Protein AF-A0A3D5GPV5-F1 (afdb_monomer_lite)

Secondary structure (DSSP, 8-state):
-EEEES-IIIIIHHHHHTT-EEEEE-TT-HHHH--SSPPP-SEEESSHHHHHHHHHHHHH--

Radius of gyration: 12.32 Å; chains: 1; bounding box: 28×27×29 Å

Foldseek 3Di:
DEFEDADCVPGVVVCVVVPHQYAHQPLPPCVVVCVPDDDDHPHYHVDPVRVVVVVVCVVVVD

Sequence (62 aa):
ILHIAESIRHDHVPARQIGLHNVWIDRNRLSDTLKSGLPAYENLFFSMAELVTAVTRELVGA

pLDDT: mean 87.88, std 11.5, range [53.38, 98.0]

Structure (mmCIF, N/CA/C/O backbone):
data_AF-A0A3D5GPV5-F1
#
_entry.id   AF-A0A3D5GPV5-F1
#
loop_
_atom_site.group_PDB
_atom_site.id
_atom_site.type_symbol
_atom_site.label_atom_id
_atom_site.label_alt_id
_atom_site.label_comp_id
_atom_site.label_asym_id
_atom_site.label_entity_id
_atom_site.label_seq_id
_atom_site.pdbx_PDB_ins_code
_atom_site.Cartn_x
_atom_site.Cartn_y
_atom_site.Cartn_z
_atom_site.occupancy
_atom_site.B_iso_or_equiv
_atom_site.auth_seq_id
_atom_site.auth_comp_id
_atom_site.auth_asym_id
_atom_site.auth_atom_id
_atom_site.pdbx_PDB_model_num
ATOM 1 N N . ILE A 1 1 ? -7.948 -9.893 5.977 1.00 86.75 1 ILE A N 1
ATOM 2 C CA . ILE A 1 1 ? -6.595 -9.363 6.282 1.00 86.75 1 ILE A CA 1
ATOM 3 C C . ILE A 1 1 ? -6.142 -8.569 5.072 1.00 86.75 1 ILE A C 1
ATOM 5 O O . ILE A 1 1 ? -6.321 -9.059 3.962 1.00 86.75 1 ILE A O 1
ATOM 9 N N . LEU A 1 2 ? -5.621 -7.363 5.289 1.00 90.25 2 LEU A N 1
ATOM 10 C CA . LEU A 1 2 ? -5.103 -6.500 4.233 1.00 90.25 2 LEU A CA 1
ATOM 11 C C . LEU A 1 2 ? -3.577 -6.586 4.227 1.00 90.25 2 LEU A C 1
ATOM 13 O O . LEU A 1 2 ? -2.947 -6.341 5.256 1.00 90.25 2 LEU A O 1
ATOM 17 N N . HIS A 1 3 ? -2.992 -6.954 3.094 1.00 94.94 3 HIS A N 1
ATOM 18 C CA . HIS A 1 3 ? -1.549 -6.979 2.908 1.00 94.94 3 HIS A CA 1
ATOM 19 C C . HIS A 1 3 ? -1.101 -5.690 2.212 1.00 94.94 3 HIS A C 1
ATOM 21 O O . HIS A 1 3 ? -1.580 -5.354 1.130 1.00 94.94 3 HIS A O 1
ATOM 27 N N . ILE A 1 4 ? -0.210 -4.940 2.858 1.00 95.81 4 ILE A N 1
ATOM 28 C CA . I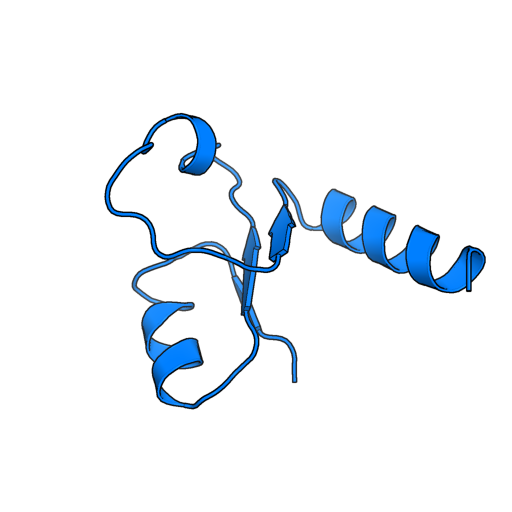LE A 1 4 ? 0.257 -3.632 2.390 1.00 95.81 4 ILE A CA 1
ATOM 29 C C . ILE A 1 4 ? 1.761 -3.733 2.156 1.00 95.81 4 ILE A C 1
ATOM 31 O O . ILE A 1 4 ? 2.505 -4.027 3.091 1.00 95.81 4 ILE A O 1
ATOM 35 N N . ALA A 1 5 ? 2.207 -3.482 0.927 1.00 95.75 5 ALA A N 1
ATOM 36 C CA . ALA A 1 5 ? 3.618 -3.605 0.569 1.00 95.75 5 ALA A CA 1
ATOM 37 C C . ALA A 1 5 ? 4.002 -2.758 -0.651 1.00 95.75 5 ALA A C 1
ATOM 39 O O . ALA A 1 5 ? 3.141 -2.302 -1.407 1.00 95.75 5 ALA A O 1
ATOM 40 N N . GLU A 1 6 ? 5.308 -2.575 -0.857 1.00 94.44 6 GLU A N 1
ATOM 41 C CA . GLU A 1 6 ? 5.875 -1.894 -2.031 1.00 94.44 6 GLU A CA 1
ATOM 42 C C . GLU A 1 6 ? 6.269 -2.890 -3.131 1.00 94.44 6 GLU A C 1
ATOM 44 O O . GLU A 1 6 ? 5.959 -2.654 -4.300 1.00 94.44 6 GLU A O 1
ATOM 49 N N . SER A 1 7 ? 6.885 -4.029 -2.784 1.00 92.25 7 SER A N 1
ATOM 50 C CA . SER A 1 7 ? 7.468 -4.911 -3.792 1.00 92.25 7 SER A CA 1
ATOM 51 C C . SER A 1 7 ? 6.420 -5.802 -4.442 1.00 92.25 7 SER A C 1
ATOM 53 O O . SER A 1 7 ? 5.800 -6.660 -3.815 1.00 92.25 7 SER A O 1
ATOM 55 N N . ILE A 1 8 ? 6.268 -5.685 -5.759 1.00 89.00 8 ILE A N 1
ATOM 56 C CA . ILE A 1 8 ? 5.335 -6.542 -6.498 1.00 89.00 8 ILE A CA 1
ATOM 57 C C . ILE A 1 8 ? 5.757 -8.011 -6.434 1.00 89.00 8 ILE A C 1
ATOM 59 O O . ILE A 1 8 ? 4.939 -8.887 -6.163 1.00 89.00 8 ILE A O 1
ATOM 63 N N . ARG A 1 9 ? 7.039 -8.284 -6.692 1.00 90.62 9 ARG A N 1
ATOM 64 C CA . ARG A 1 9 ? 7.554 -9.650 -6.825 1.00 90.62 9 ARG A CA 1
ATOM 65 C C . ARG A 1 9 ? 7.610 -10.381 -5.486 1.00 90.62 9 ARG A C 1
ATOM 67 O O . ARG A 1 9 ? 7.242 -11.548 -5.436 1.00 90.62 9 ARG A O 1
ATOM 74 N N . HIS A 1 10 ? 8.111 -9.718 -4.448 1.00 94.38 10 HIS A N 1
ATOM 75 C CA . HIS A 1 10 ? 8.389 -10.371 -3.168 1.00 94.38 10 HIS A CA 1
ATOM 76 C C . HIS A 1 10 ? 7.179 -10.403 -2.240 1.00 94.38 10 HIS A C 1
ATOM 78 O O . HIS A 1 10 ? 7.069 -11.335 -1.454 1.00 94.38 10 HIS A O 1
ATOM 84 N N . ASP A 1 11 ? 6.270 -9.434 -2.362 1.00 94.50 11 ASP A N 1
ATOM 85 C CA . ASP A 1 11 ? 5.163 -9.278 -1.423 1.00 94.50 11 ASP A CA 1
ATOM 86 C C . ASP A 1 11 ? 3.816 -9.559 -2.107 1.00 94.50 11 ASP A C 1
ATOM 88 O O . ASP A 1 11 ? 3.098 -10.496 -1.752 1.00 94.50 11 ASP A O 1
ATOM 92 N N . HIS A 1 12 ? 3.497 -8.820 -3.177 1.00 91.06 12 HIS A N 1
ATOM 93 C CA . HIS A 1 12 ? 2.164 -8.890 -3.792 1.00 91.06 12 HIS A CA 1
ATOM 94 C C . HIS A 1 12 ? 1.876 -10.199 -4.525 1.00 91.06 12 HIS A C 1
ATOM 96 O O . HIS A 1 12 ? 0.766 -10.720 -4.424 1.00 91.06 12 HIS A O 1
ATOM 102 N N . VAL A 1 13 ? 2.833 -10.737 -5.288 1.00 91.25 13 VAL A N 1
ATOM 103 C CA . VAL A 1 13 ? 2.666 -12.027 -5.982 1.00 91.25 13 VAL A CA 1
ATOM 104 C C . VAL A 1 13 ? 2.360 -13.165 -4.997 1.00 91.25 13 VAL A C 1
ATOM 106 O O . VAL A 1 13 ? 1.321 -13.805 -5.183 1.00 91.25 13 VAL A O 1
ATOM 109 N N . PRO A 1 14 ? 3.165 -13.418 -3.944 1.00 93.38 14 PRO A N 1
ATOM 110 C CA . PRO A 1 14 ? 2.847 -14.477 -2.989 1.00 93.38 14 PRO A CA 1
ATOM 111 C C . PRO A 1 14 ? 1.572 -14.187 -2.189 1.00 93.38 14 PRO A C 1
ATOM 113 O O . PRO A 1 14 ? 0.774 -15.100 -1.992 1.00 93.38 14 PRO A O 1
ATOM 116 N N . ALA A 1 15 ? 1.306 -12.934 -1.801 1.00 93.06 15 ALA A N 1
ATOM 117 C CA . ALA A 1 15 ? 0.070 -12.580 -1.100 1.00 93.06 15 ALA A CA 1
ATOM 118 C C . ALA A 1 15 ? -1.191 -12.887 -1.934 1.00 93.06 15 ALA A C 1
ATOM 120 O O . ALA A 1 15 ? -2.164 -13.426 -1.403 1.00 93.06 15 ALA A O 1
ATOM 121 N N . ARG A 1 16 ? -1.166 -12.630 -3.254 1.00 90.19 16 ARG A N 1
ATOM 122 C CA . ARG A 1 16 ? -2.273 -13.005 -4.158 1.00 90.19 16 ARG A CA 1
ATOM 123 C C . ARG A 1 16 ? -2.452 -14.518 -4.262 1.00 90.19 16 ARG A C 1
ATOM 125 O O . ARG A 1 16 ? -3.586 -14.982 -4.302 1.00 90.19 16 ARG A O 1
ATOM 132 N N . GLN A 1 17 ? -1.362 -15.287 -4.302 1.00 93.38 17 GLN A N 1
ATOM 133 C CA . GLN A 1 17 ? -1.421 -16.751 -4.431 1.00 93.38 17 GLN A CA 1
ATOM 134 C C . GLN A 1 17 ? -2.150 -17.423 -3.261 1.00 93.38 17 GLN A C 1
ATOM 136 O O . GLN A 1 17 ? -2.747 -18.479 -3.447 1.00 93.38 17 GLN A O 1
ATOM 141 N N . ILE A 1 18 ? -2.135 -16.798 -2.082 1.00 95.12 18 ILE A N 1
ATOM 142 C CA . ILE A 1 18 ? -2.852 -17.273 -0.891 1.00 95.12 18 ILE A CA 1
ATOM 143 C C . ILE A 1 18 ? -4.176 -16.530 -0.635 1.00 95.12 18 ILE A C 1
ATOM 145 O O . ILE A 1 18 ? -4.779 -16.702 0.421 1.00 95.12 18 ILE A O 1
ATOM 149 N N . GLY A 1 19 ? -4.640 -15.710 -1.585 1.00 92.69 19 GLY A N 1
ATOM 150 C CA . GLY A 1 19 ? -5.952 -15.060 -1.529 1.00 92.69 19 GLY A CA 1
ATOM 151 C C . GLY A 1 19 ? -6.048 -13.829 -0.620 1.00 92.69 19 GLY A C 1
ATOM 152 O O . GLY A 1 19 ? -7.144 -13.499 -0.170 1.00 92.69 19 GLY A O 1
ATOM 153 N N . LEU A 1 20 ? -4.939 -13.142 -0.324 1.00 92.81 20 LEU A N 1
ATOM 154 C CA . LEU A 1 20 ? -4.983 -11.884 0.432 1.00 92.81 20 LEU A CA 1
ATOM 155 C C . LEU A 1 20 ? -5.365 -10.694 -0.457 1.00 92.81 20 LEU A C 1
ATOM 157 O O . LEU A 1 20 ? -4.914 -10.574 -1.598 1.00 92.81 20 LEU A O 1
ATOM 161 N N . HIS A 1 21 ? -6.139 -9.766 0.114 1.00 91.56 21 HIS A N 1
ATOM 162 C CA . HIS A 1 21 ? -6.349 -8.446 -0.477 1.00 91.56 21 HIS A CA 1
ATOM 163 C C . HIS A 1 21 ? -5.082 -7.612 -0.334 1.00 91.56 21 HIS A C 1
ATOM 165 O O . HIS A 1 21 ? -4.494 -7.543 0.748 1.00 91.56 21 HIS A O 1
ATOM 171 N N . ASN A 1 22 ? -4.702 -6.946 -1.417 1.00 91.56 22 ASN A N 1
ATOM 172 C CA . ASN A 1 22 ? -3.448 -6.219 -1.508 1.00 91.56 22 ASN A CA 1
ATOM 173 C C . ASN A 1 22 ? -3.670 -4.719 -1.673 1.00 91.56 22 ASN A C 1
ATOM 175 O O . ASN A 1 22 ? -4.508 -4.289 -2.466 1.00 91.56 22 ASN A O 1
ATOM 179 N N . VAL A 1 23 ? -2.840 -3.940 -0.985 1.00 94.94 23 VAL A N 1
ATOM 180 C CA . VAL A 1 23 ? -2.669 -2.504 -1.203 1.00 94.94 23 VAL A CA 1
ATOM 181 C C . VAL A 1 23 ? -1.235 -2.244 -1.607 1.00 94.94 23 VAL A C 1
ATOM 183 O O . VAL A 1 23 ? -0.299 -2.544 -0.859 1.00 94.94 23 VAL A O 1
ATOM 186 N N . TRP A 1 24 ? -1.055 -1.667 -2.786 1.00 95.25 24 TRP A N 1
ATOM 187 C CA . TRP A 1 24 ? 0.270 -1.322 -3.265 1.00 95.25 24 TRP A CA 1
ATOM 188 C C . TRP A 1 24 ? 0.657 0.094 -2.841 1.00 95.25 24 TRP A C 1
ATOM 190 O O . TRP A 1 24 ? -0.070 1.050 -3.104 1.00 95.25 24 TRP A O 1
ATOM 200 N N . ILE A 1 25 ? 1.813 0.220 -2.184 1.00 96.56 25 ILE A N 1
ATOM 201 C CA . ILE A 1 25 ? 2.448 1.507 -1.891 1.00 96.56 25 ILE A CA 1
ATOM 202 C C . ILE A 1 25 ? 3.513 1.785 -2.955 1.00 96.56 25 ILE A C 1
ATOM 204 O O . ILE A 1 25 ? 4.674 1.416 -2.791 1.00 96.56 25 ILE A O 1
ATOM 208 N N . ASP A 1 26 ? 3.120 2.434 -4.045 1.00 94.25 26 ASP A N 1
ATOM 209 C CA . ASP A 1 26 ? 3.979 2.761 -5.182 1.00 94.25 26 ASP A CA 1
ATOM 210 C C . ASP A 1 26 ? 4.804 4.032 -4.925 1.00 94.25 26 ASP A C 1
ATOM 212 O O . ASP A 1 26 ? 4.532 5.112 -5.442 1.00 94.25 26 ASP A O 1
ATOM 216 N N . ARG A 1 27 ? 5.850 3.928 -4.106 1.00 94.06 27 ARG A N 1
ATOM 217 C CA . ARG A 1 27 ? 6.669 5.095 -3.718 1.00 94.06 27 ARG A CA 1
ATOM 218 C C . ARG A 1 27 ? 7.353 5.790 -4.896 1.00 94.06 27 ARG A C 1
ATOM 220 O O . ARG A 1 27 ? 7.662 6.976 -4.811 1.00 94.06 27 ARG A O 1
ATOM 227 N N . ASN A 1 28 ? 7.611 5.041 -5.965 1.00 91.88 28 ASN A N 1
ATOM 228 C CA . ASN A 1 28 ? 8.403 5.483 -7.108 1.00 91.88 28 ASN A CA 1
ATOM 229 C C . ASN A 1 28 ? 7.547 5.828 -8.333 1.00 91.88 28 ASN A C 1
ATOM 231 O O . ASN A 1 28 ? 8.111 6.107 -9.390 1.00 91.88 28 ASN A O 1
ATOM 235 N N . ARG A 1 29 ? 6.210 5.822 -8.208 1.00 91.00 29 ARG A N 1
ATOM 236 C CA . ARG A 1 29 ? 5.283 6.094 -9.321 1.00 91.00 29 ARG A CA 1
ATOM 237 C C . ARG A 1 29 ? 5.542 5.184 -10.528 1.00 91.00 29 ARG A C 1
ATOM 239 O O . ARG A 1 29 ? 5.498 5.596 -11.690 1.00 91.00 29 ARG A O 1
ATOM 246 N N . LEU A 1 30 ? 5.836 3.917 -10.252 1.00 88.25 30 LEU A N 1
ATOM 247 C CA . LEU A 1 30 ? 5.991 2.881 -11.266 1.00 88.25 30 LEU A CA 1
ATOM 248 C C . LEU A 1 30 ? 4.683 2.652 -12.025 1.00 88.25 30 LEU A C 1
ATOM 250 O O . LEU A 1 30 ? 4.716 2.399 -13.222 1.00 88.25 30 LEU A O 1
ATOM 254 N N . SER A 1 31 ? 3.537 2.804 -11.368 1.00 85.44 31 SER A N 1
ATOM 255 C CA . SER A 1 31 ? 2.214 2.762 -11.997 1.00 85.44 31 SER A CA 1
ATOM 256 C C . SER A 1 31 ? 2.004 3.851 -13.054 1.00 85.44 31 SER A C 1
ATOM 258 O O . SER A 1 31 ? 1.373 3.586 -14.076 1.00 85.44 31 SER A O 1
ATOM 260 N N . ASP A 1 32 ? 2.589 5.038 -12.868 1.00 84.44 32 ASP A N 1
ATOM 261 C CA . ASP A 1 32 ? 2.502 6.146 -13.830 1.00 84.44 32 ASP A CA 1
ATOM 262 C C . ASP A 1 32 ? 3.372 5.892 -15.080 1.00 84.44 32 ASP A C 1
ATOM 264 O O . ASP A 1 32 ? 3.075 6.378 -16.177 1.00 84.44 32 ASP A O 1
ATOM 268 N N . THR A 1 33 ? 4.457 5.127 -14.926 1.00 79.56 33 THR A N 1
ATOM 269 C CA . THR A 1 33 ? 5.496 4.935 -15.953 1.00 79.56 33 THR A CA 1
ATOM 270 C C . THR A 1 33 ? 5.382 3.599 -16.692 1.00 79.56 33 THR A C 1
ATOM 272 O O . THR A 1 33 ? 5.590 3.542 -17.905 1.00 79.56 33 THR A O 1
ATOM 275 N N . LEU A 1 34 ? 4.989 2.526 -16.007 1.00 69.75 34 LEU A N 1
ATOM 276 C CA . LEU A 1 34 ? 4.781 1.190 -16.565 1.00 69.75 34 LEU A CA 1
ATOM 277 C C . LEU A 1 34 ? 3.302 0.994 -16.917 1.00 69.75 34 LEU A C 1
ATOM 279 O O . LEU A 1 34 ? 2.572 0.255 -16.260 1.00 69.75 34 LEU A O 1
ATOM 283 N N . LYS A 1 35 ? 2.858 1.634 -18.007 1.00 58.22 35 LYS A N 1
ATOM 284 C CA . LYS A 1 35 ? 1.475 1.504 -18.509 1.00 58.22 35 LYS A CA 1
ATOM 285 C C . LYS A 1 35 ? 1.097 0.086 -18.965 1.00 58.22 35 LYS A C 1
ATOM 287 O O . LYS A 1 35 ? -0.089 -0.192 -19.113 1.00 58.22 35 LYS A O 1
ATOM 292 N N . SER A 1 36 ? 2.060 -0.812 -19.199 1.00 59.75 36 SER A N 1
ATOM 293 C CA . SER A 1 36 ? 1.789 -2.199 -19.604 1.00 59.75 36 SER A CA 1
ATOM 294 C C . SER A 1 36 ? 2.580 -3.205 -18.771 1.00 59.75 36 SER A C 1
ATOM 296 O O . SER A 1 36 ? 3.795 -3.075 -18.643 1.00 59.75 36 SER A O 1
ATOM 298 N N . GLY A 1 37 ? 1.904 -4.243 -18.273 1.00 63.09 37 GLY A N 1
ATOM 299 C CA . GLY A 1 37 ? 2.529 -5.399 -17.615 1.00 63.09 37 GLY A CA 1
ATOM 300 C C . GLY A 1 37 ? 2.411 -5.429 -16.090 1.00 63.09 37 GLY A C 1
ATOM 301 O O . GLY A 1 37 ? 2.762 -6.439 -15.482 1.00 63.09 37 GLY A O 1
ATOM 302 N N . LEU A 1 38 ? 1.884 -4.372 -15.467 1.00 64.62 38 LEU A N 1
ATOM 303 C CA . LEU A 1 38 ? 1.552 -4.394 -14.046 1.00 64.62 38 LEU A CA 1
ATOM 304 C C . LEU A 1 38 ? 0.170 -5.031 -13.832 1.00 64.62 38 LEU A C 1
ATOM 306 O O . LEU A 1 38 ? -0.771 -4.698 -14.557 1.00 64.62 38 LEU A O 1
ATOM 310 N N . PRO A 1 39 ? 0.019 -5.952 -12.863 1.00 67.75 39 PRO A N 1
ATOM 311 C CA . PRO A 1 39 ? -1.292 -6.485 -12.523 1.00 67.75 39 PRO A CA 1
ATOM 312 C C . PRO A 1 39 ? -2.188 -5.357 -12.004 1.00 67.75 39 PRO A C 1
ATOM 314 O O . PRO A 1 39 ? -1.713 -4.470 -11.299 1.00 67.75 39 PRO A O 1
ATOM 317 N N . ALA A 1 40 ? -3.484 -5.398 -12.321 1.00 68.56 40 ALA A N 1
ATOM 318 C CA . ALA A 1 40 ? -4.438 -4.441 -11.773 1.00 68.56 40 ALA A CA 1
ATOM 319 C C . ALA A 1 40 ? -4.423 -4.521 -10.234 1.00 68.56 40 ALA A C 1
ATOM 321 O O . ALA A 1 40 ? -4.562 -5.601 -9.647 1.00 68.56 40 ALA A O 1
ATOM 322 N N . TYR A 1 41 ? -4.195 -3.385 -9.581 1.00 71.75 41 TYR A N 1
ATOM 323 C CA . TYR A 1 41 ? -4.293 -3.250 -8.132 1.00 71.75 41 TYR A CA 1
ATOM 324 C C . TYR A 1 41 ? -5.591 -2.523 -7.810 1.00 71.75 41 TYR A C 1
ATOM 326 O O . TYR A 1 41 ? -5.832 -1.443 -8.338 1.00 71.75 41 TYR A O 1
ATOM 334 N N . GLU A 1 42 ? -6.414 -3.122 -6.950 1.00 71.12 42 GLU A N 1
ATOM 335 C CA . GLU A 1 42 ? -7.672 -2.515 -6.494 1.00 71.12 42 GLU A CA 1
ATOM 336 C C . GLU A 1 42 ? -7.413 -1.263 -5.650 1.00 71.12 42 GLU A C 1
ATOM 338 O O . GLU A 1 42 ? -8.178 -0.310 -5.709 1.00 71.12 42 GLU A O 1
ATOM 343 N N . ASN A 1 43 ? -6.306 -1.255 -4.901 1.00 87.81 43 ASN A N 1
ATOM 344 C CA . ASN A 1 43 ? -5.917 -0.161 -4.024 1.00 87.81 43 ASN A CA 1
ATOM 345 C C . ASN A 1 43 ? -4.437 0.180 -4.234 1.00 87.81 43 ASN A C 1
ATOM 347 O O . ASN A 1 43 ? -3.558 -0.667 -4.034 1.00 87.81 43 ASN A O 1
ATOM 351 N N . LEU A 1 44 ? -4.176 1.425 -4.630 1.00 93.25 44 LEU A N 1
ATOM 352 C CA . LEU A 1 44 ? -2.851 1.970 -4.909 1.00 93.25 44 LEU A CA 1
ATOM 353 C C . LEU A 1 44 ? -2.708 3.331 -4.229 1.00 93.25 44 LEU A C 1
ATOM 355 O O . LEU A 1 44 ? -3.564 4.196 -4.391 1.00 93.25 44 LEU A O 1
ATOM 359 N N . PHE A 1 45 ? -1.60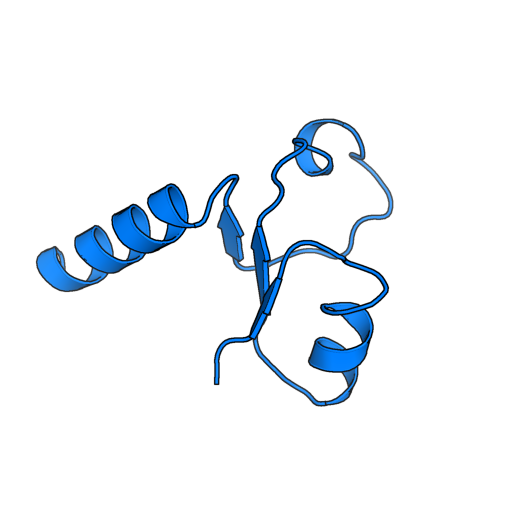7 3.517 -3.507 1.00 95.75 45 PHE A N 1
ATOM 360 C CA . PHE A 1 45 ? -1.228 4.785 -2.883 1.00 95.75 45 PHE A CA 1
ATOM 361 C C . PHE A 1 45 ? 0.263 5.035 -3.091 1.00 95.75 45 PHE A C 1
ATOM 363 O O . PHE A 1 45 ? 1.030 4.094 -3.271 1.00 95.75 45 PHE A O 1
ATO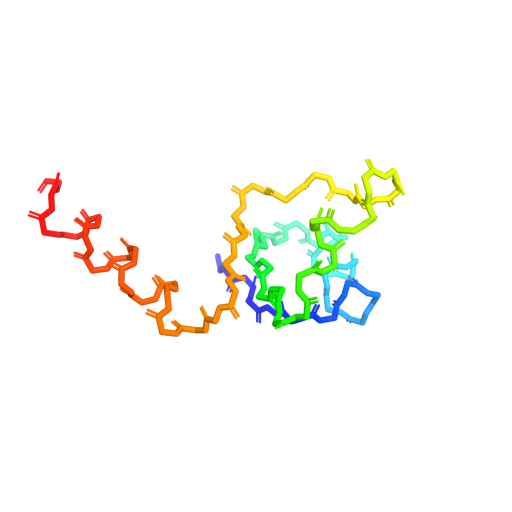M 370 N N . PHE A 1 46 ? 0.712 6.283 -2.998 1.00 95.94 46 PHE A N 1
ATOM 371 C CA . PHE A 1 46 ? 2.128 6.629 -3.163 1.00 95.94 46 PHE A CA 1
ATOM 372 C C . PHE A 1 46 ? 2.878 6.690 -1.824 1.00 95.94 46 PHE A C 1
ATOM 374 O O . PHE A 1 46 ? 4.105 6.787 -1.779 1.00 95.94 46 PHE A O 1
ATOM 381 N N . SER A 1 47 ? 2.159 6.609 -0.699 1.00 96.94 47 SER A N 1
ATOM 382 C CA . SER A 1 47 ? 2.749 6.526 0.638 1.00 96.94 47 SER A CA 1
ATOM 383 C C . SER A 1 47 ? 1.797 5.909 1.665 1.00 96.94 47 SER A C 1
ATOM 385 O O . SER A 1 47 ? 0.582 5.874 1.478 1.00 96.94 47 SER A O 1
ATOM 387 N N . MET A 1 48 ? 2.346 5.491 2.811 1.00 97.25 48 MET A N 1
ATOM 388 C CA . MET A 1 48 ? 1.533 5.063 3.958 1.00 97.25 48 MET A CA 1
ATOM 389 C C . MET A 1 48 ? 0.672 6.198 4.524 1.00 97.25 48 MET A C 1
ATOM 391 O O . MET A 1 48 ? -0.444 5.953 4.967 1.00 97.25 48 MET A O 1
ATOM 395 N N . ALA A 1 49 ? 1.170 7.438 4.503 1.00 98.00 49 ALA A N 1
ATOM 396 C CA . ALA A 1 49 ? 0.416 8.594 4.984 1.00 98.00 49 ALA A CA 1
ATOM 397 C C . ALA A 1 49 ? -0.835 8.850 4.128 1.00 98.00 49 ALA A C 1
ATOM 399 O O . ALA A 1 49 ? -1.894 9.198 4.650 1.00 98.00 49 ALA A O 1
ATOM 400 N N . GLU A 1 50 ? -0.727 8.632 2.819 1.00 97.31 50 GLU A N 1
ATOM 401 C CA . GLU A 1 50 ? -1.851 8.743 1.893 1.00 97.31 50 GLU A CA 1
ATOM 402 C C . GLU A 1 50 ? -2.903 7.656 2.144 1.00 97.31 50 GLU A C 1
ATOM 404 O O . GLU A 1 50 ? -4.083 7.982 2.259 1.00 97.31 50 GLU A O 1
ATOM 409 N N . LEU A 1 51 ? -2.479 6.401 2.346 1.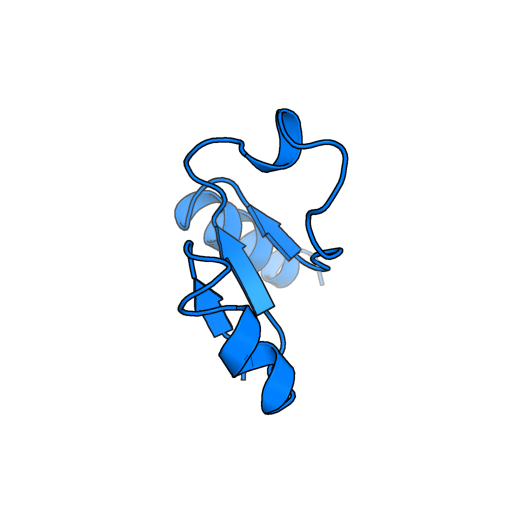00 96.25 51 LEU A N 1
ATOM 410 C CA . LEU A 1 51 ? -3.375 5.313 2.755 1.00 96.25 51 LEU A CA 1
ATOM 411 C C . LEU A 1 51 ? -4.111 5.653 4.062 1.00 96.25 51 LEU A C 1
ATOM 413 O O . LEU A 1 51 ? -5.331 5.540 4.131 1.00 96.25 51 LEU A O 1
ATOM 417 N N . VAL A 1 52 ? -3.394 6.120 5.091 1.00 96.00 52 VAL A N 1
ATOM 418 C CA . VAL A 1 52 ? -4.007 6.523 6.372 1.00 96.00 52 VAL A CA 1
ATOM 419 C C . VAL A 1 52 ? -5.007 7.659 6.173 1.00 96.00 52 VAL A C 1
ATOM 421 O O . VAL A 1 52 ? -6.081 7.645 6.771 1.00 96.00 52 VAL A O 1
ATOM 424 N N . THR A 1 53 ? -4.689 8.622 5.308 1.00 96.69 53 THR A N 1
ATOM 425 C CA . THR A 1 53 ? -5.594 9.731 4.982 1.00 96.69 53 THR A CA 1
ATOM 426 C C . THR A 1 53 ? -6.865 9.222 4.305 1.00 96.69 53 THR A C 1
ATOM 428 O O . THR A 1 53 ? -7.957 9.673 4.648 1.00 96.69 53 THR A O 1
ATOM 431 N N . ALA A 1 54 ? -6.745 8.271 3.376 1.00 94.56 54 ALA A N 1
ATOM 432 C CA . ALA A 1 54 ? -7.885 7.662 2.699 1.00 94.56 54 ALA A CA 1
ATOM 433 C C . ALA A 1 54 ? -8.778 6.884 3.677 1.00 94.56 54 ALA A C 1
ATOM 435 O O . ALA A 1 54 ? -9.978 7.139 3.723 1.00 94.56 54 ALA A O 1
ATOM 436 N N . VAL A 1 55 ? -8.191 6.039 4.529 1.00 94.38 55 VAL A N 1
ATOM 437 C CA . VAL A 1 55 ? -8.932 5.281 5.553 1.00 94.38 55 VAL A CA 1
ATOM 438 C C . VAL A 1 55 ? -9.601 6.217 6.560 1.00 94.38 55 VAL A C 1
ATOM 440 O O . VAL A 1 55 ? -10.759 6.032 6.912 1.00 94.38 55 VAL A O 1
ATOM 443 N N . THR A 1 56 ? -8.908 7.269 7.000 1.00 95.94 56 THR A N 1
ATOM 444 C CA . THR A 1 56 ? -9.495 8.265 7.912 1.00 95.94 56 THR A CA 1
ATOM 445 C C . THR A 1 56 ? -10.706 8.948 7.280 1.00 95.94 56 THR A C 1
ATOM 447 O O . THR A 1 56 ? -11.711 9.156 7.952 1.00 95.94 56 THR A O 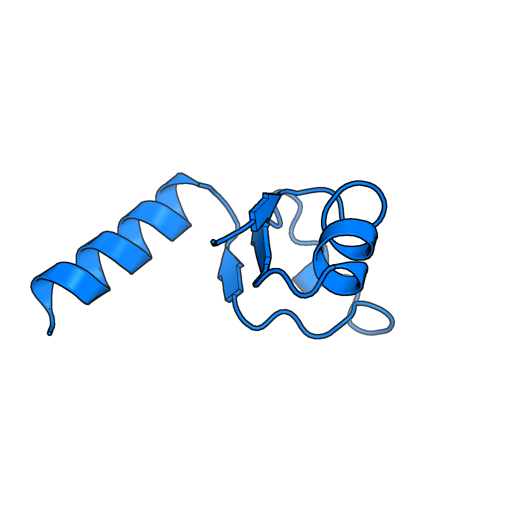1
ATOM 450 N N . ARG A 1 57 ? -10.637 9.285 5.986 1.00 95.44 57 ARG A N 1
ATOM 451 C CA . ARG A 1 57 ? -11.769 9.878 5.261 1.00 95.44 57 ARG A CA 1
ATOM 452 C C . ARG A 1 57 ? -12.941 8.913 5.138 1.00 95.44 57 ARG A C 1
ATOM 454 O O . ARG A 1 57 ? -14.070 9.343 5.335 1.00 95.44 57 ARG A O 1
ATOM 461 N N . GLU A 1 58 ? -12.673 7.646 4.841 1.00 92.88 58 GLU A N 1
ATOM 462 C CA . GLU A 1 58 ? -13.699 6.602 4.781 1.00 92.88 58 GLU A CA 1
ATOM 463 C C . GLU A 1 58 ? -14.414 6.450 6.131 1.00 92.88 58 GLU A C 1
ATOM 465 O O . GLU A 1 58 ? -15.637 6.445 6.179 1.00 92.88 58 GLU A O 1
ATOM 470 N N . LEU A 1 59 ? -13.663 6.435 7.237 1.00 92.19 59 LEU A N 1
ATOM 471 C CA . LEU A 1 59 ? -14.214 6.289 8.589 1.00 92.19 59 LEU A CA 1
ATOM 472 C C . LEU A 1 59 ? -15.036 7.494 9.067 1.00 92.19 59 LEU A C 1
ATOM 474 O O . LEU A 1 59 ? -15.918 7.331 9.904 1.00 92.19 59 LEU A O 1
ATOM 478 N N . VAL A 1 60 ? -14.725 8.703 8.593 1.00 90.19 60 VAL A N 1
ATOM 479 C CA . VAL A 1 60 ? -15.431 9.941 8.979 1.00 90.19 60 VAL A CA 1
ATOM 480 C C . VAL A 1 60 ? -16.612 10.242 8.042 1.00 90.19 60 VAL A C 1
ATOM 482 O O . VAL A 1 60 ? -17.478 11.043 8.386 1.00 90.19 60 VAL A O 1
ATOM 485 N N . GLY A 1 61 ? -16.647 9.617 6.862 1.00 63.56 61 GLY A N 1
ATOM 486 C CA . GLY A 1 61 ? -17.632 9.852 5.803 1.00 63.56 61 GLY A CA 1
ATOM 487 C C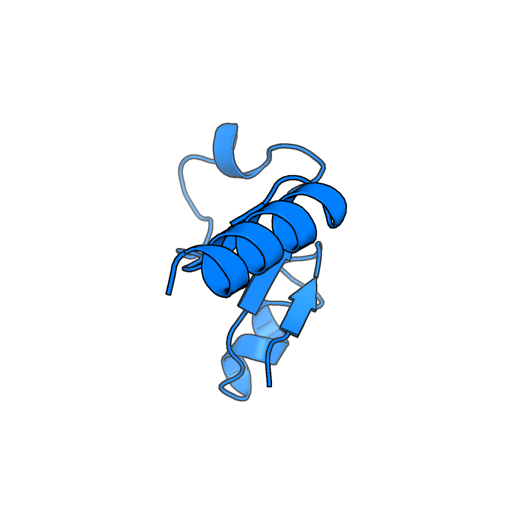 . GLY A 1 61 ? -18.575 8.680 5.506 1.00 63.56 61 GLY A C 1
ATOM 488 O O . GLY A 1 61 ? -19.181 8.695 4.434 1.00 63.56 61 GLY A O 1
ATOM 489 N N . ALA A 1 62 ? -18.687 7.700 6.411 1.00 53.38 62 ALA A N 1
ATOM 490 C CA . ALA A 1 62 ? -19.665 6.605 6.381 1.00 53.38 62 ALA A CA 1
ATOM 491 C C . ALA A 1 62 ? -20.741 6.778 7.464 1.00 53.38 62 ALA A C 1
ATOM 493 O O . ALA A 1 62 ? -20.384 7.186 8.593 1.00 53.38 62 ALA A O 1
#